Protein AF-A0A062VND0-F1 (afdb_monomer_lite)

Radius of gyration: 31.74 Å; chains: 1; bounding box: 78×30×84 Å

Secondary structure (DSSP, 8-state):
-PPPPHHHHHHHHHHHHHHHHHHHHHHHTTTS-HHHHHHHHHHHHHHHHHH---HHHHHH-HHHHHHHHHHHHHHHHHHHHHHHHHHHHHHHHHHHHHHHTTTTSSSS--------------------S---S-GGGS-HHHHHHHHHHTT--SGGG--HHHHHHHHH-

Foldseek 3Di:
DDDDDPLLVLLLVLLVLLLVLLVVLQVVLVVADPVLSVQSNVLSVVSPVLSPDDSVCSRPPSVVSNVSSVVSSVSNVVSVVVRVVVVVVVVVVVVVVVVVVVVVPPPPDDDDDDDDDDDDDDDDDDDDDDVVCALVVDDLVVLVVLCVVVVHPPSVPDDSVRSSVSNVD

Sequence (169 aa):
MAKSTKAEKSAESALEAAAAAAKDAKKLSRTLPKKDAKKLRAVADEAKDAAKVSKKKIKNKPRKVEKKAVAAIEAVAKASDKAEARIAVKKAAAKDVAAKSKNAAAKVKAEKPDPAKPAVRKPAVTKPADPAGGLDSLTVVQLRERARAGGKTGYSRFSKAQLIALLTA

pLDDT: mean 80.23, std 19.96, range [33.66, 96.38]

Structure (mmCIF, N/CA/C/O backbone):
data_AF-A0A062VND0-F1
#
_entry.id   AF-A0A062VND0-F1
#
loop_
_atom_site.group_PDB
_atom_site.id
_atom_site.type_symbol
_atom_site.label_atom_id
_atom_site.label_alt_id
_atom_site.label_comp_id
_atom_site.label_asym_id
_atom_site.label_entity_id
_atom_site.label_seq_id
_atom_site.pdbx_PDB_ins_code
_atom_site.Cartn_x
_atom_site.Cartn_y
_atom_site.Cartn_z
_atom_site.occupancy
_atom_site.B_iso_or_equiv
_atom_site.auth_seq_id
_atom_site.auth_comp_id
_atom_site.auth_asym_id
_atom_site.auth_atom_id
_atom_site.pdbx_PDB_model_num
ATOM 1 N N . MET A 1 1 ? -26.853 12.331 27.557 1.00 49.94 1 MET A N 1
ATOM 2 C CA . MET A 1 1 ? -25.872 11.893 26.535 1.00 49.94 1 MET A CA 1
ATOM 3 C C . MET A 1 1 ? -24.620 11.385 27.239 1.00 49.94 1 MET A C 1
ATOM 5 O O . MET A 1 1 ? -23.939 12.181 27.876 1.00 49.94 1 MET A O 1
ATOM 9 N N . ALA A 1 2 ? -24.334 10.081 27.195 1.00 62.47 2 ALA A N 1
ATOM 10 C CA . ALA A 1 2 ? -23.070 9.564 27.724 1.00 62.47 2 ALA A CA 1
ATOM 11 C C . ALA A 1 2 ? -21.922 10.060 26.832 1.00 62.47 2 ALA A C 1
ATOM 13 O O . ALA A 1 2 ? -21.959 9.875 25.615 1.00 62.47 2 ALA A O 1
ATOM 14 N N . LYS A 1 3 ? -20.937 10.734 27.429 1.00 78.00 3 LYS A N 1
ATOM 15 C CA . LYS A 1 3 ? -19.732 11.190 26.727 1.00 78.00 3 LYS A CA 1
ATOM 16 C C . LYS A 1 3 ? -18.962 9.959 26.238 1.00 78.00 3 LYS A C 1
ATOM 18 O O . LYS A 1 3 ? -18.835 8.994 26.990 1.00 78.00 3 LY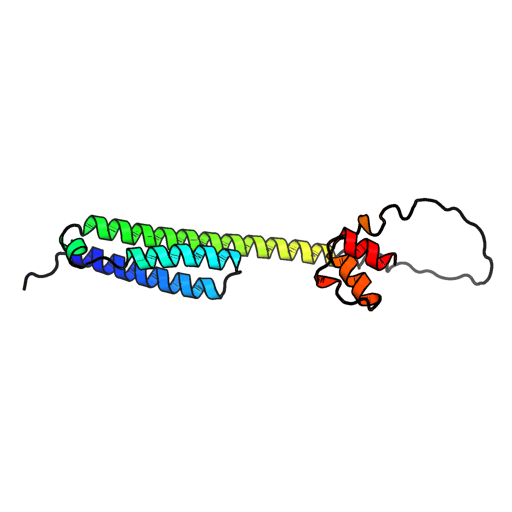S A O 1
ATOM 23 N N . SER A 1 4 ? -18.449 10.000 25.007 1.00 82.38 4 SER A N 1
ATOM 24 C CA . SER A 1 4 ? -17.605 8.923 24.485 1.00 82.38 4 SER A CA 1
ATOM 25 C C . SER A 1 4 ? -16.393 8.707 25.388 1.00 82.38 4 SER A C 1
ATOM 27 O O . SER A 1 4 ? -15.789 9.663 25.899 1.00 82.38 4 SER A O 1
ATOM 29 N N . THR A 1 5 ? -16.061 7.442 25.627 1.00 90.44 5 THR A N 1
ATOM 30 C CA . THR A 1 5 ? -14.950 7.090 26.519 1.00 90.44 5 THR A CA 1
ATOM 31 C C . THR A 1 5 ? -13.611 7.476 25.885 1.00 90.44 5 THR A C 1
ATOM 33 O O . THR A 1 5 ? -13.497 7.612 24.667 1.00 90.44 5 THR A O 1
ATOM 36 N N . LYS A 1 6 ? -12.553 7.632 26.693 1.00 91.06 6 LYS A N 1
ATOM 37 C CA . LYS A 1 6 ? -11.202 7.926 26.172 1.00 91.06 6 LYS A CA 1
ATOM 38 C C . LYS A 1 6 ? -10.749 6.893 25.129 1.00 91.06 6 LYS A C 1
ATOM 40 O O . LYS A 1 6 ? -10.120 7.263 24.145 1.00 91.06 6 LYS A O 1
ATOM 45 N N . ALA A 1 7 ? -11.111 5.625 25.328 1.00 91.56 7 ALA A N 1
ATOM 46 C CA . ALA A 1 7 ? -10.786 4.538 24.409 1.00 91.56 7 ALA A CA 1
ATOM 47 C C . ALA A 1 7 ? -11.589 4.604 23.099 1.00 91.56 7 ALA A C 1
ATOM 49 O O . ALA A 1 7 ? -11.064 4.282 22.040 1.00 91.56 7 ALA A O 1
ATOM 50 N N . GLU A 1 8 ? -12.853 5.028 23.146 1.00 92.69 8 GLU A N 1
ATOM 51 C CA . GLU A 1 8 ? -13.641 5.261 21.928 1.00 92.69 8 GLU A CA 1
ATOM 52 C C . GLU A 1 8 ? -13.049 6.406 21.108 1.00 92.69 8 GLU A C 1
ATOM 54 O O . GLU A 1 8 ? -12.865 6.256 19.905 1.00 92.69 8 GLU A O 1
ATOM 59 N N . LYS A 1 9 ? -12.659 7.502 21.768 1.00 92.75 9 LYS A N 1
ATOM 60 C CA . LYS A 1 9 ? -12.012 8.641 21.108 1.00 92.75 9 LYS A CA 1
ATOM 61 C C . LYS A 1 9 ? -10.670 8.270 20.473 1.00 92.75 9 LYS A C 1
ATOM 63 O O . LYS A 1 9 ? -10.398 8.728 19.370 1.00 92.75 9 LYS A O 1
ATOM 68 N N . SER A 1 10 ? -9.841 7.444 21.128 1.00 92.88 10 SER A N 1
ATOM 69 C CA . SER A 1 10 ? -8.573 7.001 20.519 1.00 92.88 10 SER A CA 1
ATOM 70 C C . SER A 1 10 ? -8.796 6.027 19.362 1.00 92.88 10 SER A C 1
ATOM 72 O O . SER A 1 10 ? -8.080 6.071 18.366 1.00 92.88 10 SER A O 1
ATOM 74 N N . ALA A 1 11 ? -9.827 5.182 19.439 1.00 92.56 11 ALA A N 1
ATOM 75 C CA . ALA A 1 11 ? -10.212 4.342 18.315 1.00 92.56 11 ALA A CA 1
ATOM 76 C C . ALA A 1 11 ? -10.690 5.188 17.124 1.00 92.56 11 ALA A C 1
ATOM 78 O O . ALA A 1 11 ? -10.274 4.929 16.000 1.00 92.56 11 ALA A O 1
ATOM 79 N N . GLU A 1 12 ? -11.519 6.208 17.354 1.00 92.44 12 GLU A N 1
ATOM 80 C CA . GLU A 1 12 ? -11.972 7.138 16.310 1.00 92.44 12 GLU A CA 1
ATOM 81 C C . GLU A 1 12 ? -10.802 7.898 15.677 1.00 92.44 12 GLU A C 1
ATOM 83 O O . GLU A 1 12 ? -10.684 7.915 14.451 1.00 92.44 12 GLU A O 1
ATOM 88 N N . SER A 1 13 ? -9.883 8.437 16.486 1.00 93.31 13 SER A N 1
ATOM 89 C CA . SER A 1 13 ? -8.709 9.141 15.963 1.00 93.31 13 SER A CA 1
ATOM 90 C C . SER A 1 13 ? -7.775 8.216 15.178 1.00 93.31 13 SER A C 1
ATOM 92 O O . SER A 1 13 ? -7.275 8.600 14.122 1.00 93.31 13 SER A O 1
ATOM 94 N N . ALA A 1 14 ? -7.578 6.975 15.632 1.00 93.69 14 ALA A N 1
ATOM 95 C CA . ALA A 1 14 ? -6.773 5.993 14.913 1.00 93.69 14 ALA A CA 1
ATOM 96 C C . ALA A 1 14 ? -7.411 5.604 13.568 1.00 93.69 14 ALA A C 1
ATOM 98 O O . ALA A 1 14 ? -6.702 5.441 12.575 1.00 93.69 14 ALA A O 1
ATOM 99 N N . LEU A 1 15 ? -8.742 5.482 13.503 1.00 93.56 15 LEU A N 1
ATOM 100 C CA . LEU A 1 15 ? -9.457 5.224 12.250 1.00 93.56 15 LEU A CA 1
ATOM 101 C C . LEU A 1 15 ? -9.344 6.393 11.270 1.00 93.56 15 LEU A C 1
ATOM 103 O O . LEU A 1 15 ? -9.171 6.173 10.070 1.00 93.56 15 LEU A O 1
ATOM 107 N N . GLU A 1 16 ? -9.405 7.624 11.770 1.00 94.56 16 GLU A N 1
ATOM 108 C CA . GLU A 1 16 ? -9.219 8.819 10.952 1.00 94.56 16 GLU A CA 1
ATOM 109 C C . GLU A 1 16 ? -7.782 8.927 10.426 1.00 94.56 16 GLU A C 1
ATOM 111 O O . GLU A 1 16 ? -7.582 9.148 9.229 1.00 94.56 16 GLU A O 1
ATOM 116 N N . ALA A 1 17 ? -6.785 8.645 11.269 1.00 93.62 17 ALA A N 1
ATOM 117 C CA . ALA A 1 17 ? -5.387 8.557 10.856 1.00 93.62 17 ALA A CA 1
ATOM 118 C C . ALA A 1 17 ? -5.167 7.457 9.801 1.00 93.62 17 ALA A C 1
ATOM 120 O O . ALA A 1 17 ? -4.485 7.687 8.802 1.00 93.62 17 ALA A O 1
ATOM 121 N N . ALA A 1 18 ? -5.802 6.291 9.954 1.00 92.56 18 ALA A N 1
ATOM 122 C CA . ALA A 1 18 ? -5.754 5.221 8.958 1.00 92.56 18 ALA A CA 1
ATOM 123 C C . ALA A 1 18 ? -6.397 5.645 7.627 1.00 92.56 18 ALA A C 1
ATOM 125 O O . ALA A 1 18 ? -5.852 5.377 6.554 1.00 92.56 18 ALA A O 1
ATOM 126 N N . ALA A 1 19 ? -7.525 6.359 7.675 1.00 94.31 19 ALA A N 1
ATOM 127 C CA . ALA A 1 19 ? -8.184 6.887 6.485 1.00 94.31 19 ALA A CA 1
ATOM 128 C C . ALA A 1 19 ? -7.352 7.977 5.785 1.00 94.31 19 ALA A C 1
ATOM 130 O O . ALA A 1 19 ? -7.331 8.028 4.551 1.00 94.31 19 ALA A O 1
ATOM 131 N N . ALA A 1 20 ? -6.674 8.840 6.544 1.00 94.75 20 ALA A N 1
ATOM 132 C CA . ALA A 1 20 ? -5.753 9.843 6.015 1.00 94.75 20 ALA A CA 1
ATOM 133 C C . ALA A 1 20 ? -4.542 9.176 5.346 1.00 94.75 20 ALA A C 1
ATOM 135 O O . ALA A 1 20 ? -4.315 9.391 4.154 1.00 94.75 20 ALA A O 1
ATOM 136 N N . ALA A 1 21 ? -3.873 8.255 6.047 1.00 92.38 21 ALA A N 1
ATOM 137 C CA . ALA A 1 21 ? -2.749 7.485 5.516 1.00 92.38 21 ALA A CA 1
ATOM 138 C C . ALA A 1 21 ? -3.119 6.736 4.224 1.00 92.38 21 ALA A C 1
ATOM 140 O O . ALA A 1 21 ? -2.372 6.763 3.247 1.00 92.38 21 ALA A O 1
ATOM 141 N N . ALA A 1 22 ? -4.310 6.131 4.163 1.00 93.38 22 ALA A N 1
ATOM 142 C CA . ALA A 1 22 ? -4.816 5.492 2.951 1.00 93.38 22 ALA A CA 1
ATOM 143 C C . ALA A 1 22 ? -4.983 6.480 1.780 1.00 93.38 22 ALA A C 1
ATOM 145 O O . ALA A 1 22 ? -4.629 6.169 0.638 1.00 93.38 22 ALA A O 1
ATOM 146 N N . LYS A 1 23 ? -5.514 7.685 2.031 1.00 95.31 23 LYS A N 1
ATOM 147 C CA . LYS A 1 23 ? -5.650 8.726 0.997 1.00 95.31 23 LYS A CA 1
ATOM 148 C C . LYS A 1 23 ? -4.283 9.181 0.498 1.00 95.31 23 LYS A C 1
ATOM 150 O O . LYS A 1 23 ? -4.107 9.306 -0.715 1.00 95.31 23 LYS A O 1
ATOM 155 N N . ASP A 1 24 ? -3.330 9.393 1.394 1.00 92.81 24 ASP A N 1
ATOM 156 C CA . ASP A 1 24 ? -1.997 9.869 1.033 1.00 92.81 24 ASP A CA 1
ATOM 157 C C . ASP A 1 24 ? -1.200 8.799 0.288 1.00 92.81 24 ASP A C 1
ATOM 159 O O . ASP A 1 24 ? -0.658 9.079 -0.780 1.00 92.81 24 ASP A O 1
ATOM 163 N N . ALA A 1 25 ? -1.277 7.538 0.711 1.00 92.19 25 ALA A N 1
ATOM 164 C CA . ALA A 1 25 ? -0.738 6.410 -0.045 1.00 92.19 25 ALA A CA 1
ATOM 165 C C . ALA A 1 25 ? -1.372 6.290 -1.442 1.00 92.19 25 ALA A C 1
ATOM 167 O O . ALA A 1 25 ? -0.688 6.024 -2.435 1.00 92.19 25 ALA A O 1
ATOM 168 N N . LYS A 1 26 ? -2.678 6.557 -1.571 1.00 93.88 26 LYS A N 1
ATOM 169 C CA . LYS A 1 26 ? -3.350 6.574 -2.877 1.00 93.88 26 LYS A CA 1
ATOM 170 C C . LYS A 1 26 ? -2.872 7.734 -3.751 1.00 93.88 26 LYS A C 1
ATOM 172 O O . LYS A 1 26 ? -2.698 7.523 -4.953 1.00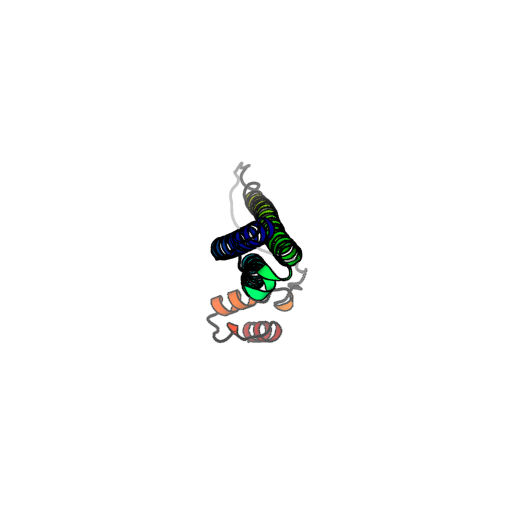 93.88 26 LYS A O 1
ATOM 177 N N . LYS A 1 27 ? -2.607 8.917 -3.187 1.00 93.94 27 LYS A N 1
ATOM 178 C CA . LYS A 1 27 ? -1.985 10.042 -3.911 1.00 93.94 27 LYS A CA 1
ATOM 179 C C . LYS A 1 27 ? -0.560 9.699 -4.347 1.00 93.94 27 LYS A C 1
ATOM 181 O O . LYS A 1 27 ? -0.270 9.812 -5.535 1.00 93.94 27 LYS A O 1
ATOM 186 N N . LEU A 1 28 ? 0.274 9.181 -3.443 1.00 90.19 28 LEU A N 1
ATOM 187 C CA . LEU A 1 28 ? 1.640 8.731 -3.741 1.00 90.19 28 LEU A CA 1
ATOM 188 C C . LEU A 1 28 ? 1.647 7.680 -4.854 1.00 90.19 28 LEU A C 1
ATOM 190 O O . LEU A 1 28 ? 2.405 7.775 -5.810 1.00 90.19 28 LEU A O 1
ATOM 194 N N . SER A 1 29 ? 0.708 6.734 -4.846 1.00 91.12 29 SER A N 1
ATOM 195 C CA . SER A 1 29 ? 0.605 5.720 -5.904 1.00 91.12 29 SER A CA 1
ATOM 196 C C . SER A 1 29 ? 0.349 6.273 -7.316 1.00 91.12 29 SER A C 1
ATOM 198 O O . SER A 1 29 ? 0.385 5.514 -8.285 1.00 91.12 29 SER A O 1
ATOM 200 N N . ARG A 1 30 ? 0.013 7.558 -7.474 1.00 92.88 30 ARG A N 1
ATOM 201 C CA . ARG A 1 30 ? -0.160 8.191 -8.792 1.00 92.88 30 ARG A CA 1
ATOM 202 C C . ARG A 1 30 ? 1.169 8.622 -9.407 1.00 92.88 30 ARG A C 1
ATOM 204 O O . ARG A 1 30 ? 1.254 8.674 -10.628 1.00 92.88 30 ARG A O 1
ATOM 211 N N . THR A 1 31 ? 2.180 8.893 -8.587 1.00 89.94 31 THR A N 1
ATOM 212 C CA . THR A 1 31 ? 3.507 9.348 -9.028 1.00 89.94 31 THR A CA 1
ATOM 213 C C . THR A 1 31 ? 4.526 8.207 -9.104 1.00 89.94 31 THR A C 1
ATOM 215 O O . THR A 1 31 ? 5.592 8.363 -9.695 1.00 89.94 31 THR A O 1
ATOM 218 N N . LEU A 1 32 ? 4.199 7.035 -8.548 1.00 87.31 32 LEU A N 1
ATOM 219 C CA . LEU A 1 32 ? 5.068 5.857 -8.542 1.00 87.31 32 LEU A CA 1
ATOM 220 C C . LEU A 1 32 ? 4.931 5.006 -9.827 1.00 87.31 32 LEU A C 1
ATOM 222 O O . LEU A 1 32 ? 3.868 4.973 -10.454 1.00 87.31 32 LEU A O 1
ATOM 226 N N . PRO A 1 33 ? 5.964 4.223 -10.206 1.00 88.88 33 PRO A N 1
ATOM 227 C CA . PRO A 1 33 ? 5.896 3.284 -11.329 1.00 88.88 33 PRO A CA 1
ATOM 228 C C . PRO A 1 33 ? 4.763 2.256 -11.177 1.00 88.88 33 PRO A C 1
ATOM 230 O O . PRO A 1 33 ? 4.520 1.762 -10.076 1.00 88.88 33 PRO A O 1
ATOM 233 N N . LYS A 1 34 ? 4.138 1.832 -12.292 1.00 90.06 34 LYS A N 1
ATOM 234 C CA . LYS A 1 34 ? 2.947 0.941 -12.326 1.00 90.06 34 LYS A CA 1
ATOM 235 C C . LYS A 1 34 ? 2.995 -0.243 -11.344 1.00 90.06 34 LYS A C 1
ATOM 237 O O . LYS A 1 34 ? 1.999 -0.535 -10.686 1.00 90.06 34 LYS A O 1
ATOM 242 N N . LYS A 1 35 ? 4.139 -0.933 -11.241 1.00 89.00 35 LYS A N 1
ATOM 243 C CA . LYS A 1 35 ? 4.305 -2.108 -10.362 1.00 89.00 35 LYS A CA 1
ATOM 244 C C . LYS A 1 35 ? 4.268 -1.751 -8.872 1.00 89.00 35 LYS A C 1
ATOM 246 O O . LYS A 1 35 ? 3.693 -2.505 -8.093 1.00 89.00 35 LYS A O 1
ATOM 251 N N . ASP A 1 36 ? 4.877 -0.636 -8.488 1.00 90.12 36 ASP A N 1
ATOM 252 C CA . ASP A 1 36 ? 4.964 -0.196 -7.092 1.00 90.12 36 ASP A CA 1
ATOM 253 C C . ASP A 1 36 ? 3.673 0.539 -6.689 1.00 90.12 36 ASP A C 1
ATOM 255 O O . ASP A 1 36 ? 3.100 0.249 -5.641 1.00 90.12 36 ASP A O 1
ATOM 259 N N . ALA A 1 37 ? 3.110 1.338 -7.602 1.00 92.19 37 ALA A N 1
ATOM 260 C CA . ALA A 1 37 ? 1.779 1.927 -7.481 1.00 92.19 37 ALA A CA 1
ATOM 261 C C . ALA A 1 37 ? 0.682 0.885 -7.207 1.00 92.19 37 ALA A C 1
ATOM 263 O O . ALA A 1 37 ? -0.155 1.094 -6.332 1.00 92.19 37 ALA A O 1
ATOM 264 N N . LYS A 1 38 ? 0.682 -0.256 -7.920 1.00 93.94 38 LYS A N 1
ATOM 265 C CA . LYS A 1 38 ? -0.314 -1.324 -7.710 1.00 93.94 38 LYS A CA 1
ATOM 266 C C . LYS A 1 38 ? -0.251 -1.898 -6.292 1.00 93.94 38 LYS A C 1
ATOM 268 O O . LYS A 1 38 ? -1.293 -2.130 -5.690 1.00 93.94 38 LYS A O 1
ATOM 273 N N . LYS A 1 39 ? 0.957 -2.105 -5.758 1.00 92.38 39 LYS A N 1
ATOM 274 C CA . LYS A 1 39 ? 1.155 -2.642 -4.402 1.00 92.38 39 LYS A CA 1
ATOM 275 C C . LYS A 1 39 ? 0.727 -1.637 -3.339 1.00 92.38 39 LYS A C 1
ATOM 277 O O . LYS A 1 39 ? 0.018 -2.012 -2.416 1.00 92.38 39 LYS A O 1
ATOM 282 N N . LEU A 1 40 ? 1.097 -0.367 -3.512 1.00 93.19 40 LEU A N 1
ATOM 283 C CA . LEU A 1 40 ? 0.716 0.689 -2.578 1.00 93.19 40 LEU A CA 1
ATOM 284 C C . LEU A 1 40 ? -0.805 0.916 -2.560 1.00 93.19 40 LEU A C 1
ATOM 286 O O . LEU A 1 40 ? -1.377 1.099 -1.493 1.00 93.19 40 LEU A O 1
ATOM 290 N N . ARG A 1 41 ? -1.480 0.836 -3.718 1.00 94.38 41 ARG A N 1
ATOM 291 C CA . ARG A 1 41 ? -2.951 0.932 -3.793 1.00 94.38 41 ARG A CA 1
ATOM 292 C C . ARG A 1 41 ? -3.658 -0.205 -3.070 1.00 94.38 41 ARG A C 1
ATOM 294 O O . ARG A 1 41 ? -4.605 0.080 -2.357 1.00 94.38 41 ARG A O 1
ATOM 301 N N . ALA A 1 42 ? -3.192 -1.445 -3.222 1.00 94.88 42 ALA A N 1
ATOM 302 C CA . ALA A 1 42 ? -3.799 -2.587 -2.539 1.00 94.88 42 ALA A CA 1
ATOM 303 C C . ALA A 1 42 ? -3.778 -2.405 -1.011 1.00 94.88 42 ALA A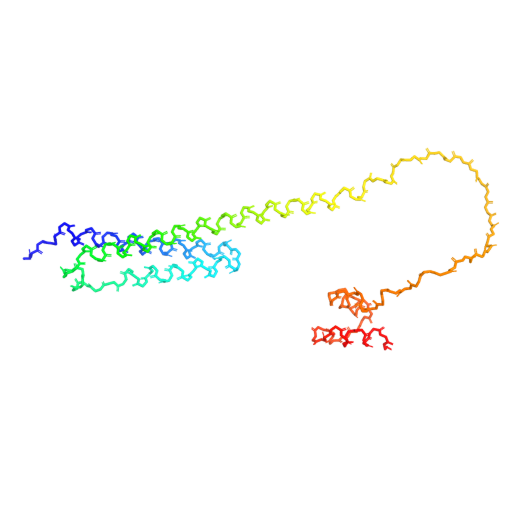 C 1
ATOM 305 O O . ALA A 1 42 ? -4.814 -2.505 -0.365 1.00 94.88 42 ALA A O 1
ATOM 306 N N . VAL A 1 43 ? -2.623 -2.019 -0.457 1.00 94.38 43 VAL A N 1
ATOM 307 C CA . VAL A 1 43 ? -2.480 -1.762 0.987 1.00 94.38 43 VAL A CA 1
ATOM 308 C C . VAL A 1 43 ? -3.286 -0.531 1.426 1.00 94.38 43 VAL A C 1
ATOM 310 O O . VAL A 1 43 ? -3.886 -0.528 2.498 1.00 94.38 43 VAL A O 1
ATOM 313 N N . ALA A 1 44 ? -3.356 0.512 0.593 1.00 94.19 44 ALA A N 1
ATOM 314 C CA . ALA A 1 44 ? -4.177 1.690 0.870 1.00 94.19 44 ALA A CA 1
ATOM 315 C C . ALA A 1 44 ? -5.684 1.380 0.873 1.00 94.19 44 ALA A C 1
ATOM 317 O O . ALA A 1 44 ? -6.420 1.929 1.692 1.00 94.19 44 ALA A O 1
ATOM 318 N N . ASP A 1 45 ? -6.158 0.518 -0.029 1.00 94.88 45 ASP A N 1
ATOM 319 C CA . ASP A 1 45 ? -7.563 0.114 -0.080 1.00 94.88 45 ASP A CA 1
ATOM 320 C C . ASP A 1 45 ? -7.915 -0.773 1.136 1.00 94.88 45 ASP A C 1
ATOM 322 O O . ASP A 1 45 ? -8.921 -0.509 1.795 1.00 94.88 45 ASP A O 1
ATOM 326 N N . GLU A 1 46 ? -7.033 -1.696 1.545 1.00 91.12 46 GLU A N 1
ATOM 327 C CA . GLU A 1 46 ? -7.179 -2.458 2.800 1.00 91.12 46 GLU A CA 1
ATOM 328 C C . GLU A 1 46 ? -7.225 -1.548 4.039 1.00 91.12 46 GLU A C 1
ATOM 330 O O . GLU A 1 46 ? -8.078 -1.724 4.913 1.00 91.12 46 GLU A O 1
ATOM 335 N N . ALA A 1 47 ? -6.356 -0.535 4.112 1.00 92.50 47 ALA A N 1
ATOM 336 C CA . ALA A 1 47 ? -6.364 0.435 5.206 1.00 92.50 47 ALA A CA 1
ATOM 337 C C . ALA A 1 47 ? -7.642 1.289 5.216 1.00 92.50 47 ALA A C 1
ATOM 339 O O . ALA A 1 47 ? -8.206 1.563 6.278 1.00 92.50 47 ALA A O 1
ATOM 340 N N . LYS A 1 48 ? -8.152 1.663 4.035 1.00 93.56 48 LYS A N 1
ATOM 341 C CA . LYS A 1 48 ? -9.427 2.377 3.902 1.00 93.56 48 LYS A CA 1
ATOM 342 C C . LYS A 1 48 ? -10.601 1.527 4.382 1.00 93.56 48 LYS A C 1
ATOM 344 O O . LYS A 1 48 ? -11.515 2.064 5.003 1.00 93.56 48 LYS A O 1
ATOM 349 N N . ASP A 1 49 ? -10.598 0.230 4.106 1.00 91.81 49 ASP A N 1
ATOM 350 C CA . ASP A 1 49 ? -11.654 -0.671 4.567 1.00 91.81 49 ASP A CA 1
ATOM 351 C C . ASP A 1 49 ? -11.537 -0.975 6.065 1.00 91.81 49 ASP A C 1
ATOM 353 O O . ASP A 1 49 ? -12.551 -1.002 6.764 1.00 91.81 49 ASP A O 1
ATOM 357 N N . ALA A 1 50 ? -10.315 -1.071 6.598 1.00 89.31 50 ALA A N 1
ATOM 358 C CA . ALA A 1 50 ? -10.074 -1.137 8.038 1.00 89.31 50 ALA A CA 1
ATOM 359 C C . ALA A 1 50 ? -10.560 0.122 8.779 1.00 89.31 50 ALA A C 1
ATOM 361 O O . ALA A 1 50 ? -10.964 0.015 9.936 1.00 89.31 50 ALA A O 1
ATOM 362 N N . ALA A 1 51 ? -10.577 1.285 8.115 1.00 90.94 51 ALA A N 1
ATOM 363 C CA . ALA A 1 51 ? -11.110 2.530 8.664 1.00 90.94 51 ALA A CA 1
ATOM 364 C C . ALA A 1 51 ? -12.657 2.571 8.721 1.00 90.94 51 ALA A C 1
ATOM 366 O O . ALA A 1 51 ? -13.234 3.303 9.526 1.00 90.94 51 ALA A O 1
ATOM 367 N N . LYS A 1 52 ? -13.360 1.770 7.905 1.00 92.56 52 LYS A N 1
ATOM 368 C CA . LYS A 1 52 ? -14.837 1.742 7.820 1.00 92.56 52 LYS A CA 1
ATOM 369 C C . LYS A 1 52 ? -15.460 0.829 8.878 1.00 92.56 52 LYS A C 1
ATOM 371 O O . LYS A 1 52 ? -16.148 -0.146 8.572 1.00 92.56 52 LYS A O 1
ATOM 376 N N . VAL A 1 53 ? -15.227 1.129 10.150 1.00 92.88 53 VAL A N 1
ATOM 377 C CA . VAL A 1 53 ? -15.766 0.330 11.259 1.00 92.88 53 VAL A CA 1
ATOM 378 C C . VAL A 1 53 ? -17.044 0.962 11.803 1.00 92.88 53 VAL A C 1
ATOM 380 O O . VAL A 1 53 ? -17.140 2.175 11.955 1.00 92.88 53 VAL A O 1
ATOM 383 N N . SER A 1 54 ? -18.050 0.143 12.116 1.00 92.12 54 SER A N 1
ATOM 384 C CA . SER A 1 54 ? -19.318 0.651 12.644 1.00 92.12 54 SER A CA 1
ATOM 385 C C . SER A 1 54 ? -19.169 1.221 14.059 1.00 92.12 54 SER A C 1
ATOM 387 O O . SER A 1 54 ? -18.454 0.663 14.896 1.00 92.12 54 SER A O 1
ATOM 389 N N . LYS A 1 55 ? -19.937 2.276 14.370 1.00 90.25 55 LYS A N 1
ATOM 390 C CA . LYS A 1 55 ? -19.995 2.903 15.708 1.00 90.25 55 LYS A CA 1
ATOM 391 C C . LYS A 1 55 ? -20.255 1.888 16.829 1.00 90.25 55 LYS A C 1
ATOM 393 O O . LYS A 1 55 ? -19.668 1.972 17.902 1.00 90.25 55 LYS A O 1
ATOM 398 N N . LYS A 1 56 ? -21.066 0.855 16.557 1.00 92.31 56 LYS A N 1
ATOM 399 C CA . LYS A 1 56 ? -21.330 -0.253 17.495 1.00 92.31 56 LYS A CA 1
ATOM 400 C C . LYS A 1 56 ? -20.057 -1.027 17.854 1.00 92.31 56 LYS A C 1
ATOM 402 O O . LYS A 1 56 ? -19.874 -1.428 18.999 1.00 92.31 56 LYS A O 1
ATOM 407 N N . LYS A 1 57 ? -19.160 -1.239 16.892 1.00 92.00 57 LYS A N 1
ATOM 408 C CA . LYS A 1 57 ? -17.902 -1.965 17.101 1.00 92.00 57 LYS A CA 1
ATOM 409 C C . LYS A 1 57 ? -16.849 -1.103 17.800 1.00 92.00 57 LYS A C 1
ATOM 411 O O . LYS A 1 57 ? -16.089 -1.652 18.594 1.00 92.00 57 LYS A O 1
ATOM 416 N N . ILE A 1 58 ? -16.865 0.210 17.563 1.00 92.00 58 ILE A N 1
ATOM 417 C CA . ILE A 1 58 ? -16.057 1.198 18.297 1.00 92.00 58 ILE A CA 1
ATOM 418 C C . ILE A 1 58 ? -16.456 1.197 19.777 1.00 92.00 58 ILE A C 1
ATOM 420 O O . ILE A 1 58 ? -15.597 0.998 20.627 1.00 92.00 58 ILE A O 1
ATOM 424 N N . LYS A 1 59 ? -17.759 1.274 20.076 1.00 91.50 59 LYS A N 1
ATOM 425 C CA . LYS A 1 59 ? -18.288 1.224 21.449 1.00 91.50 59 LYS A CA 1
ATOM 426 C C . LYS A 1 59 ? -17.992 -0.103 22.159 1.00 91.50 59 LYS A C 1
ATOM 428 O O . LYS A 1 59 ? -17.558 -0.125 23.302 1.00 91.50 59 LYS A O 1
ATOM 433 N N . ASN A 1 60 ? -18.196 -1.231 21.475 1.00 93.19 60 ASN A N 1
ATOM 434 C CA . ASN A 1 60 ? -18.063 -2.549 22.106 1.00 93.19 60 ASN A CA 1
ATOM 435 C C . ASN A 1 60 ? -16.607 -3.012 22.260 1.00 93.19 60 ASN A C 1
ATOM 437 O O . ASN A 1 60 ? -16.302 -3.803 23.150 1.00 93.19 60 ASN A O 1
ATOM 441 N N . LYS A 1 61 ? -15.718 -2.637 21.331 1.00 94.38 61 LYS A N 1
ATOM 442 C CA . LYS A 1 61 ? -14.345 -3.165 21.260 1.00 94.38 61 LYS A CA 1
ATOM 443 C C . LYS A 1 61 ? -13.333 -2.077 20.852 1.00 94.38 61 LYS A C 1
ATOM 445 O O . LYS A 1 61 ? -12.571 -2.315 19.909 1.00 94.38 61 LYS A O 1
ATOM 450 N N . PRO A 1 62 ? -13.254 -0.938 21.566 1.00 92.38 62 PRO A N 1
ATOM 451 C CA . PRO A 1 62 ? -12.449 0.215 21.149 1.00 92.38 62 PRO A CA 1
ATOM 452 C C . PRO A 1 62 ? -10.969 -0.141 20.966 1.00 92.38 62 PRO A C 1
ATOM 454 O O . PRO A 1 62 ? -10.414 0.054 19.890 1.00 92.38 62 PRO A O 1
ATOM 457 N N . ARG A 1 63 ? -10.362 -0.831 21.942 1.00 94.38 63 ARG A N 1
ATOM 458 C CA . ARG A 1 63 ? -8.948 -1.254 21.871 1.00 94.38 63 ARG A CA 1
ATOM 459 C C . ARG A 1 63 ? -8.631 -2.176 20.686 1.00 94.38 63 ARG A C 1
ATOM 461 O O . ARG A 1 63 ? -7.537 -2.136 20.135 1.00 94.38 63 ARG A O 1
ATOM 468 N N . LYS A 1 64 ? -9.574 -3.038 20.277 1.00 94.62 64 LYS A N 1
ATOM 469 C CA . LYS A 1 64 ? -9.372 -3.916 19.107 1.00 94.62 64 LYS A CA 1
ATOM 470 C C . LYS A 1 64 ? -9.484 -3.139 17.799 1.00 94.62 64 LYS A C 1
ATOM 472 O O . LYS A 1 64 ? -8.839 -3.521 16.828 1.00 94.62 64 LYS A O 1
ATOM 477 N N . VAL A 1 65 ? -10.320 -2.105 17.764 1.00 94.44 65 VAL A N 1
ATOM 478 C CA . VAL A 1 65 ? -10.453 -1.211 16.611 1.00 94.44 65 VAL A CA 1
ATOM 479 C C . VAL A 1 65 ? -9.187 -0.375 16.454 1.00 94.44 65 VAL A C 1
ATOM 481 O O . VAL A 1 65 ? -8.584 -0.408 15.388 1.00 94.44 65 VAL A O 1
ATOM 484 N N . GLU A 1 66 ? -8.727 0.251 17.534 1.00 93.56 66 GLU A N 1
ATOM 485 C CA . GLU A 1 66 ? -7.471 1.003 17.584 1.00 93.56 66 GLU A CA 1
ATOM 486 C C . GLU A 1 66 ? -6.283 0.153 17.117 1.00 93.56 66 GLU A C 1
ATOM 488 O O . GLU A 1 66 ? -5.600 0.522 16.167 1.00 93.56 66 GLU A O 1
ATOM 493 N N . LYS A 1 67 ? -6.092 -1.049 17.683 1.00 95.31 67 LYS A N 1
ATOM 494 C CA . LYS A 1 67 ? -4.991 -1.941 17.280 1.00 95.31 67 LYS A CA 1
ATOM 495 C C . LYS A 1 67 ? -5.020 -2.290 15.787 1.00 95.31 67 LYS A C 1
ATOM 497 O O . LYS A 1 67 ? -3.970 -2.385 15.160 1.00 95.31 67 LYS A O 1
ATOM 502 N N . LYS A 1 68 ? -6.209 -2.488 15.207 1.00 93.75 68 LYS A N 1
ATOM 503 C CA . LYS A 1 68 ? -6.351 -2.756 13.767 1.00 93.75 68 LYS A CA 1
ATOM 504 C C . LYS A 1 68 ? -6.049 -1.526 12.918 1.00 93.75 68 LYS A C 1
ATOM 506 O O . LYS A 1 68 ? -5.413 -1.669 11.880 1.00 93.75 68 LYS A O 1
ATOM 511 N N . ALA A 1 69 ? -6.488 -0.351 13.356 1.00 93.31 69 ALA A N 1
ATOM 512 C CA . ALA A 1 69 ? -6.218 0.902 12.668 1.00 93.31 69 ALA A CA 1
ATOM 513 C C . ALA A 1 69 ? -4.716 1.226 12.672 1.00 93.31 69 ALA A C 1
ATOM 515 O O . ALA A 1 69 ? -4.151 1.503 11.619 1.00 93.31 69 ALA A O 1
ATOM 516 N N . VAL A 1 70 ? -4.046 1.070 13.818 1.00 93.75 70 VAL A N 1
ATOM 517 C CA . VAL A 1 70 ? -2.588 1.235 13.938 1.00 93.75 70 VAL A CA 1
ATOM 518 C C . VAL A 1 70 ? -1.845 0.233 13.052 1.00 93.75 70 VAL A C 1
ATOM 520 O O . VAL A 1 70 ? -0.972 0.629 12.286 1.00 93.75 70 VAL A O 1
ATOM 523 N N . ALA A 1 71 ? -2.239 -1.046 13.060 1.00 94.31 71 ALA A N 1
ATOM 524 C CA . ALA A 1 71 ? -1.630 -2.049 12.184 1.00 94.31 71 ALA A CA 1
ATOM 525 C C . ALA A 1 71 ? -1.798 -1.715 10.687 1.00 94.31 71 ALA A C 1
ATOM 527 O O . ALA A 1 71 ? -0.886 -1.949 9.895 1.00 94.31 71 ALA A O 1
ATOM 528 N N . ALA A 1 72 ? -2.941 -1.144 10.295 1.00 92.75 72 ALA A N 1
ATOM 529 C CA . ALA A 1 72 ? -3.168 -0.687 8.928 1.00 92.75 72 ALA A CA 1
ATOM 530 C C . ALA A 1 72 ? -2.274 0.511 8.562 1.00 92.75 72 ALA A C 1
ATOM 532 O O . ALA A 1 72 ? -1.700 0.529 7.474 1.00 92.75 72 ALA A O 1
ATOM 533 N N . ILE A 1 73 ? -2.102 1.475 9.475 1.00 92.50 73 ILE A N 1
ATOM 534 C CA . ILE A 1 73 ? -1.178 2.608 9.295 1.00 92.50 73 ILE A CA 1
ATOM 535 C C . ILE A 1 73 ? 0.256 2.099 9.112 1.00 92.50 73 ILE A C 1
ATOM 537 O O . ILE A 1 73 ? 0.932 2.494 8.164 1.00 92.50 73 ILE A O 1
ATOM 541 N N . GLU A 1 74 ? 0.708 1.170 9.957 1.00 94.44 74 GLU A N 1
ATOM 542 C CA . GLU A 1 74 ? 2.041 0.573 9.831 1.00 94.44 74 GLU A CA 1
ATOM 543 C C . GLU A 1 74 ? 2.233 -0.179 8.511 1.00 94.44 74 GLU A C 1
ATOM 545 O O . GLU A 1 74 ? 3.308 -0.118 7.913 1.00 94.44 74 GLU A O 1
ATOM 550 N N . ALA A 1 75 ? 1.213 -0.907 8.048 1.00 92.38 75 ALA A N 1
ATOM 551 C CA . ALA A 1 75 ? 1.272 -1.608 6.770 1.00 92.38 75 ALA A CA 1
ATOM 552 C C . ALA A 1 75 ? 1.433 -0.620 5.605 1.00 92.38 75 ALA A C 1
ATOM 554 O O . ALA A 1 75 ? 2.252 -0.849 4.710 1.00 92.38 75 ALA A O 1
ATOM 555 N N . VAL A 1 76 ? 0.701 0.498 5.641 1.00 92.06 76 VAL A N 1
ATOM 556 C CA . VAL A 1 76 ? 0.814 1.580 4.654 1.00 92.06 76 VAL A CA 1
ATOM 557 C C . VAL A 1 76 ? 2.198 2.234 4.698 1.00 92.06 76 VAL A C 1
ATOM 559 O O . VAL A 1 76 ? 2.797 2.430 3.637 1.00 92.06 76 VAL A O 1
ATOM 562 N N . ALA A 1 77 ? 2.735 2.515 5.887 1.00 93.06 77 ALA A N 1
ATOM 563 C CA . ALA A 1 77 ? 4.081 3.069 6.052 1.00 93.06 77 ALA A CA 1
ATOM 564 C C . ALA A 1 77 ? 5.143 2.128 5.457 1.00 93.06 77 ALA A C 1
ATOM 566 O O . ALA A 1 77 ? 5.831 2.494 4.506 1.00 93.06 77 ALA A O 1
ATOM 567 N N . LYS A 1 78 ? 5.151 0.855 5.876 1.00 92.69 78 LYS A N 1
ATOM 568 C CA . LYS A 1 78 ? 6.078 -0.175 5.366 1.00 92.69 78 LYS A CA 1
ATOM 569 C C . LYS A 1 78 ? 5.982 -0.354 3.847 1.00 92.69 78 LYS A C 1
ATOM 571 O O . LYS A 1 78 ? 6.986 -0.595 3.174 1.00 92.69 78 LYS A O 1
ATOM 576 N N . ALA A 1 79 ? 4.776 -0.280 3.282 1.00 91.81 79 ALA A N 1
ATOM 577 C CA . ALA A 1 79 ? 4.575 -0.371 1.838 1.00 91.81 79 ALA A CA 1
ATOM 578 C C . ALA A 1 79 ? 5.124 0.856 1.093 1.00 91.81 79 ALA A C 1
ATOM 580 O O . ALA A 1 79 ? 5.667 0.695 -0.005 1.00 91.81 79 ALA A O 1
ATOM 581 N N . SER A 1 80 ? 5.005 2.042 1.690 1.00 88.25 80 SER A N 1
ATOM 582 C CA . SER A 1 80 ? 5.543 3.299 1.159 1.00 88.25 80 SER A CA 1
ATOM 583 C C . SER A 1 80 ? 7.071 3.276 1.176 1.00 88.25 80 SER A C 1
ATOM 585 O O . SER A 1 80 ? 7.681 3.401 0.114 1.00 88.25 80 SER A O 1
ATOM 587 N N . ASP A 1 81 ? 7.683 2.932 2.311 1.00 90.31 81 ASP A N 1
ATOM 588 C CA . ASP A 1 81 ? 9.142 2.810 2.454 1.00 90.31 81 ASP A CA 1
ATOM 589 C C . ASP A 1 81 ? 9.722 1.806 1.449 1.00 90.31 81 ASP A C 1
ATOM 591 O O . ASP A 1 81 ? 10.717 2.051 0.763 1.00 90.31 81 ASP A O 1
ATOM 595 N N . LYS A 1 82 ? 9.054 0.658 1.283 1.00 88.75 82 LYS A N 1
ATOM 596 C CA . LYS A 1 82 ? 9.476 -0.369 0.322 1.00 88.75 82 LYS A CA 1
ATOM 597 C C . LYS A 1 82 ? 9.336 0.093 -1.128 1.00 88.75 82 LYS A C 1
ATOM 599 O O . LYS A 1 82 ? 10.091 -0.375 -1.987 1.00 88.75 82 LYS A O 1
ATOM 604 N N . ALA A 1 83 ? 8.362 0.948 -1.430 1.00 87.19 83 ALA A N 1
ATOM 605 C CA . ALA A 1 83 ? 8.212 1.530 -2.758 1.00 87.19 83 ALA A CA 1
ATOM 606 C C . ALA A 1 83 ? 9.334 2.539 -3.039 1.00 87.19 83 ALA A C 1
ATOM 608 O O . ALA A 1 83 ? 9.947 2.473 -4.106 1.00 87.19 83 ALA A O 1
ATOM 609 N N . GLU A 1 84 ? 9.660 3.397 -2.075 1.00 85.19 84 GLU A N 1
ATOM 610 C CA . GLU A 1 84 ? 10.747 4.372 -2.183 1.00 85.19 84 GLU A CA 1
ATOM 611 C C . GLU A 1 84 ? 12.118 3.700 -2.300 1.00 85.19 84 GLU A C 1
ATOM 613 O O . GLU A 1 84 ? 12.868 3.995 -3.234 1.00 85.19 84 GLU A O 1
ATOM 618 N N . ALA A 1 85 ? 12.408 2.701 -1.462 1.00 86.38 85 ALA A N 1
ATOM 619 C CA . ALA A 1 85 ? 13.651 1.933 -1.532 1.00 86.38 85 ALA A CA 1
ATOM 620 C C . ALA A 1 85 ? 13.836 1.262 -2.905 1.00 86.38 85 ALA A C 1
ATOM 622 O O . ALA A 1 85 ? 14.911 1.309 -3.506 1.00 86.38 85 ALA A O 1
ATOM 623 N N . ARG A 1 86 ? 12.766 0.685 -3.470 1.00 84.00 86 ARG A N 1
ATOM 624 C CA . ARG A 1 86 ? 12.810 0.094 -4.820 1.00 84.00 86 ARG A CA 1
ATOM 625 C C . ARG A 1 86 ? 13.049 1.127 -5.911 1.00 84.00 86 ARG A C 1
ATOM 627 O O . ARG A 1 86 ? 13.652 0.793 -6.931 1.00 84.00 86 ARG A O 1
ATOM 634 N N . ILE A 1 87 ? 12.563 2.350 -5.736 1.00 82.81 87 ILE A N 1
ATOM 635 C CA . ILE A 1 87 ? 12.806 3.440 -6.681 1.00 82.81 87 ILE A CA 1
ATOM 636 C C . ILE A 1 87 ? 14.251 3.917 -6.585 1.00 82.81 87 ILE A C 1
ATOM 638 O O . ILE A 1 87 ? 14.875 4.107 -7.628 1.00 82.81 87 ILE A O 1
ATOM 642 N N . ALA A 1 88 ? 14.799 4.050 -5.377 1.00 80.06 88 ALA A N 1
ATOM 643 C CA . ALA A 1 88 ? 16.197 4.414 -5.168 1.00 80.06 88 ALA A CA 1
ATOM 644 C C . ALA A 1 88 ? 17.145 3.402 -5.837 1.00 80.06 88 ALA A C 1
ATOM 646 O O . ALA A 1 88 ? 17.990 3.795 -6.641 1.00 80.06 88 ALA A O 1
ATOM 647 N N . VAL A 1 89 ? 16.924 2.099 -5.622 1.00 81.19 89 VAL A N 1
ATOM 648 C CA . VAL A 1 89 ? 17.715 1.030 -6.262 1.00 81.19 89 VAL A CA 1
ATOM 649 C C . VAL A 1 89 ? 17.587 1.068 -7.788 1.00 81.19 89 VAL A C 1
ATOM 651 O O . VAL A 1 89 ? 18.590 0.990 -8.494 1.00 81.19 89 VAL A O 1
ATOM 654 N N . LYS A 1 90 ? 16.372 1.246 -8.330 1.00 76.00 90 LYS A N 1
ATOM 655 C CA . LYS A 1 90 ? 16.173 1.366 -9.787 1.00 76.00 90 LYS A CA 1
ATOM 656 C C . LYS A 1 90 ? 16.860 2.602 -10.373 1.00 76.00 90 LYS A C 1
ATOM 658 O O . LYS A 1 90 ? 17.376 2.525 -11.484 1.00 76.00 90 LYS A O 1
ATOM 663 N N . LYS A 1 91 ? 16.872 3.730 -9.655 1.00 72.75 91 LYS A N 1
ATOM 664 C CA . LYS A 1 91 ? 17.566 4.953 -10.088 1.00 72.75 91 LYS A CA 1
ATOM 665 C C . LYS A 1 91 ? 19.086 4.788 -10.071 1.00 72.75 91 LYS A C 1
ATOM 667 O O . LYS A 1 91 ? 19.730 5.276 -10.994 1.00 72.75 91 LYS A O 1
ATOM 672 N N . ALA A 1 92 ? 19.644 4.099 -9.076 1.00 71.25 92 ALA A N 1
ATOM 673 C CA . ALA A 1 92 ? 21.071 3.778 -9.034 1.00 71.25 92 ALA A CA 1
ATOM 674 C C . ALA A 1 92 ? 21.462 2.859 -10.204 1.00 71.25 92 ALA A C 1
ATOM 676 O O . ALA A 1 92 ? 22.296 3.231 -11.024 1.00 71.25 92 ALA A O 1
ATOM 677 N N . ALA A 1 93 ? 20.737 1.751 -10.392 1.00 68.12 93 ALA A N 1
ATOM 678 C CA . ALA A 1 93 ? 20.986 0.819 -11.492 1.00 68.12 93 ALA A CA 1
ATOM 679 C C . ALA A 1 93 ? 20.849 1.469 -12.885 1.00 68.12 93 ALA A C 1
ATOM 681 O O . ALA A 1 93 ? 21.593 1.134 -13.802 1.00 68.12 93 ALA A O 1
ATOM 682 N N . ALA A 1 94 ? 19.933 2.427 -13.063 1.00 61.12 94 ALA A N 1
ATOM 683 C CA . ALA A 1 94 ? 19.799 3.159 -14.324 1.00 61.12 94 ALA A CA 1
ATOM 684 C C . ALA A 1 94 ? 20.989 4.098 -14.613 1.00 61.12 94 ALA A C 1
ATOM 686 O O . ALA A 1 94 ? 21.326 4.304 -15.780 1.00 61.12 94 ALA A O 1
ATOM 687 N N . LYS A 1 95 ? 21.643 4.652 -13.580 1.00 61.25 95 LYS A N 1
ATOM 688 C CA . LYS A 1 95 ? 22.836 5.500 -13.743 1.00 61.25 95 LYS A CA 1
ATOM 689 C C . LYS A 1 95 ? 24.072 4.685 -14.129 1.00 61.25 95 LYS A C 1
ATOM 691 O O . LYS A 1 95 ? 24.808 5.120 -15.011 1.00 61.25 95 LYS A O 1
ATOM 696 N N . ASP A 1 96 ? 24.253 3.495 -13.560 1.00 55.97 96 ASP A N 1
ATOM 697 C CA . ASP A 1 96 ? 25.373 2.609 -13.912 1.00 55.97 96 ASP A CA 1
ATOM 698 C C . ASP A 1 96 ? 25.295 2.102 -15.359 1.00 55.97 96 ASP A C 1
ATOM 700 O O . ASP A 1 96 ? 26.304 2.050 -16.067 1.00 55.97 96 ASP A O 1
ATOM 704 N N . VAL A 1 97 ? 24.089 1.804 -15.852 1.00 56.22 97 VAL A N 1
ATOM 705 C CA . VAL A 1 97 ? 23.893 1.387 -17.251 1.00 56.22 97 VAL A CA 1
ATOM 706 C C . VAL A 1 97 ? 24.134 2.554 -18.223 1.00 56.22 97 VAL A C 1
ATOM 708 O O . VAL A 1 97 ? 24.731 2.355 -19.281 1.00 56.22 97 VAL A O 1
ATOM 711 N N . ALA A 1 98 ? 23.758 3.784 -17.854 1.00 53.38 98 ALA A N 1
ATOM 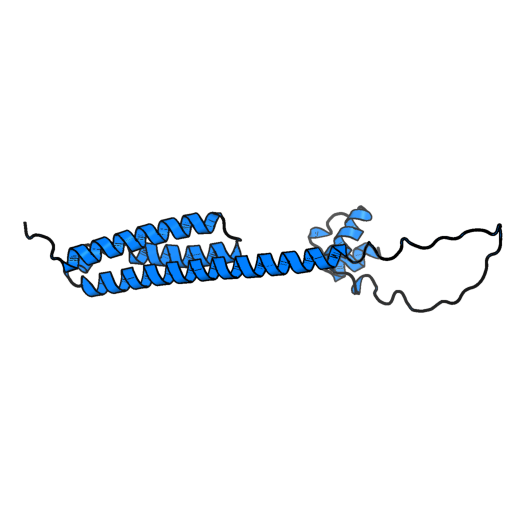712 C CA . ALA A 1 98 ? 24.001 4.983 -18.665 1.00 53.38 98 ALA A CA 1
ATOM 713 C C . ALA A 1 98 ? 25.474 5.452 -18.661 1.00 53.38 98 ALA A C 1
ATOM 715 O O . ALA A 1 98 ? 25.929 6.069 -19.626 1.00 53.38 98 ALA A O 1
ATOM 716 N N . ALA A 1 99 ? 26.237 5.160 -17.603 1.00 51.88 99 ALA A N 1
ATOM 717 C CA . ALA A 1 99 ? 27.675 5.435 -17.547 1.00 51.88 99 ALA A CA 1
ATOM 718 C C . ALA A 1 99 ? 28.482 4.434 -18.396 1.00 51.88 99 ALA A C 1
ATOM 720 O O . ALA A 1 99 ? 29.422 4.822 -19.094 1.00 51.88 99 ALA A O 1
ATOM 721 N N . LYS A 1 100 ? 28.072 3.158 -18.425 1.00 48.56 100 LYS A N 1
ATOM 722 C CA . LYS A 1 100 ? 28.737 2.118 -19.230 1.00 48.56 100 LYS A CA 1
ATOM 723 C C . LYS A 1 100 ? 28.533 2.287 -20.740 1.00 48.56 100 LYS A C 1
ATOM 725 O O . LYS A 1 100 ? 29.399 1.879 -21.507 1.00 48.56 100 LYS A O 1
ATOM 730 N N . SER A 1 101 ? 27.456 2.944 -21.180 1.00 48.12 101 SER A N 1
ATOM 731 C CA . SER A 1 101 ? 27.227 3.236 -22.605 1.00 48.12 101 SER A CA 1
ATOM 732 C C . SER A 1 101 ? 27.988 4.460 -23.131 1.00 48.12 101 SER A C 1
ATOM 734 O O . SER A 1 101 ? 28.104 4.615 -24.342 1.00 48.12 101 SER A O 1
ATOM 736 N N . LYS A 1 102 ? 28.521 5.335 -22.262 1.00 48.66 102 LYS A N 1
ATOM 737 C CA . LYS A 1 102 ? 29.304 6.515 -22.685 1.00 48.66 102 LYS A CA 1
ATOM 738 C C . LYS A 1 102 ? 30.812 6.264 -22.780 1.00 48.66 102 LYS A C 1
ATOM 740 O O . LYS A 1 102 ? 31.491 7.003 -23.482 1.00 48.66 102 LYS A O 1
ATOM 745 N N . ASN A 1 103 ? 31.334 5.210 -22.148 1.00 41.16 103 ASN A N 1
ATOM 746 C CA . ASN A 1 103 ? 32.775 4.917 -22.152 1.00 41.16 103 ASN A CA 1
ATOM 747 C C . ASN A 1 103 ? 33.242 4.025 -23.323 1.00 41.16 103 ASN A C 1
ATOM 749 O O . ASN A 1 103 ? 34.437 3.827 -23.508 1.00 41.16 103 ASN A O 1
ATOM 753 N N . ALA A 1 104 ? 32.320 3.512 -24.146 1.00 45.34 104 ALA A N 1
ATOM 754 C CA . ALA A 1 104 ? 32.655 2.735 -25.346 1.00 45.34 104 ALA A CA 1
ATOM 755 C C . ALA A 1 104 ? 32.878 3.600 -26.607 1.00 45.34 104 ALA A C 1
ATOM 757 O O . ALA A 1 104 ? 33.305 3.078 -27.631 1.00 45.34 104 ALA A O 1
ATOM 758 N N . ALA A 1 105 ? 32.615 4.912 -26.551 1.00 44.34 105 ALA A N 1
ATOM 759 C CA . ALA A 1 105 ? 32.705 5.808 -27.711 1.00 44.34 105 ALA A CA 1
ATOM 760 C C . ALA A 1 105 ? 33.970 6.694 -27.746 1.00 44.34 105 ALA A C 1
ATOM 762 O O . ALA A 1 105 ? 34.164 7.432 -28.707 1.00 44.34 105 ALA A O 1
ATOM 763 N N . ALA A 1 106 ? 34.838 6.641 -26.727 1.00 44.09 106 ALA A N 1
ATOM 764 C CA . ALA A 1 106 ? 35.929 7.610 -26.559 1.00 44.09 106 ALA A CA 1
ATOM 765 C C . ALA A 1 106 ? 37.354 7.054 -26.761 1.00 44.09 106 ALA A C 1
ATOM 767 O O . ALA A 1 106 ? 38.313 7.775 -26.509 1.00 44.09 106 ALA A O 1
ATOM 768 N N . LYS A 1 107 ? 37.532 5.804 -27.219 1.00 42.69 107 LYS A N 1
ATOM 769 C CA . LYS A 1 107 ? 38.868 5.170 -27.294 1.00 42.69 107 LYS A CA 1
ATOM 770 C C . LYS A 1 107 ? 39.388 4.844 -28.702 1.00 42.69 107 LYS A C 1
ATOM 772 O O . LYS A 1 107 ? 40.165 3.911 -28.850 1.00 42.69 107 LYS A O 1
ATOM 777 N N . VAL A 1 108 ? 38.990 5.602 -29.732 1.00 43.03 108 VAL A N 1
ATOM 778 C CA . VAL A 1 108 ? 39.525 5.424 -31.107 1.00 43.03 108 VAL A CA 1
ATOM 779 C C . VAL A 1 108 ? 39.883 6.754 -31.793 1.00 43.03 108 VAL A C 1
ATOM 781 O O . VAL A 1 108 ? 39.734 6.896 -33.002 1.00 43.03 108 VAL A O 1
ATOM 784 N N . LYS A 1 109 ? 40.310 7.786 -31.049 1.00 44.22 109 LYS A N 1
ATOM 785 C CA . LYS A 1 109 ? 40.619 9.090 -31.669 1.00 44.22 109 LYS A CA 1
ATOM 786 C C . LYS A 1 109 ? 41.857 9.794 -31.107 1.00 44.22 109 LYS A C 1
ATOM 788 O O . LYS A 1 109 ? 41.778 10.929 -30.666 1.00 44.22 109 LYS A O 1
ATOM 793 N N . ALA A 1 110 ? 42.985 9.103 -31.145 1.00 42.91 110 ALA A N 1
ATOM 794 C CA . ALA A 1 110 ? 44.358 9.622 -31.190 1.00 42.91 110 ALA A CA 1
ATOM 795 C C . ALA A 1 110 ? 45.210 8.353 -31.373 1.00 42.91 110 ALA A C 1
ATOM 797 O O . ALA A 1 110 ? 45.017 7.415 -30.617 1.00 42.91 110 ALA A O 1
ATOM 798 N N . GLU A 1 111 ? 45.987 8.139 -32.424 1.00 38.03 111 GLU A N 1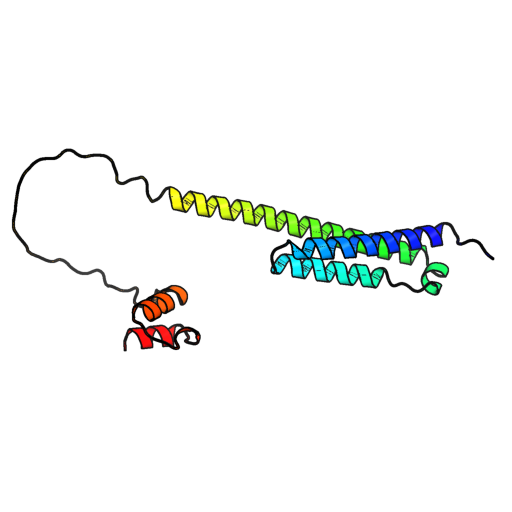
ATOM 799 C CA . GLU A 1 111 ? 46.957 9.026 -33.049 1.00 38.03 111 GLU A CA 1
ATOM 800 C C . GLU A 1 111 ? 46.885 8.955 -34.580 1.00 38.03 111 GLU A C 1
ATOM 802 O O . GLU A 1 111 ? 46.760 7.889 -35.179 1.00 38.03 111 GLU A O 1
ATOM 807 N N . LYS A 1 112 ? 47.007 10.122 -35.214 1.00 41.09 112 LYS A N 1
ATOM 808 C CA . LYS A 1 112 ? 47.671 10.236 -36.517 1.00 41.09 112 LYS A CA 1
ATOM 809 C C . LYS A 1 112 ? 49.176 10.345 -36.231 1.00 41.09 112 LYS A C 1
ATOM 811 O O . LYS A 1 112 ? 49.531 11.026 -35.269 1.00 41.09 112 LYS A O 1
ATOM 816 N N . PRO A 1 113 ? 50.034 9.743 -37.065 1.00 39.94 113 PRO A N 1
ATOM 817 C CA . PRO A 1 113 ? 50.532 10.532 -38.187 1.00 39.94 113 PRO A CA 1
ATOM 818 C C . PRO A 1 113 ? 50.444 9.795 -39.536 1.00 39.94 113 PRO A C 1
ATOM 820 O O . PRO A 1 113 ? 50.875 8.659 -39.693 1.00 39.94 113 PRO A O 1
ATOM 823 N N . ASP A 1 114 ? 49.872 10.502 -40.511 1.00 38.91 114 ASP A N 1
ATOM 824 C CA . ASP A 1 114 ? 50.183 10.415 -41.951 1.00 38.91 114 ASP A CA 1
ATOM 825 C C . ASP A 1 114 ? 51.688 10.738 -42.181 1.00 38.91 114 ASP A C 1
ATOM 827 O O . ASP A 1 114 ? 52.268 11.344 -41.275 1.00 38.91 114 ASP A O 1
ATOM 831 N N . PRO A 1 115 ? 52.333 10.487 -43.351 1.00 60.00 115 PRO A N 1
ATOM 832 C CA . PRO A 1 115 ? 51.742 10.181 -44.667 1.00 60.00 115 PRO A CA 1
ATOM 833 C C . PRO A 1 115 ? 52.517 9.171 -45.555 1.00 60.00 115 PRO A C 1
ATOM 835 O O . PRO A 1 115 ? 53.739 9.215 -45.644 1.00 60.00 115 PRO A O 1
ATOM 838 N N . ALA A 1 116 ? 51.815 8.379 -46.375 1.00 35.88 116 ALA A N 1
ATOM 839 C CA . ALA A 1 116 ? 52.327 7.977 -47.698 1.00 35.88 116 ALA A CA 1
ATOM 840 C C . ALA A 1 116 ? 51.214 7.445 -48.625 1.00 35.88 116 ALA A C 1
ATOM 842 O O . ALA A 1 116 ? 50.648 6.375 -48.424 1.00 35.88 116 ALA A O 1
ATOM 843 N N . LYS A 1 117 ? 50.942 8.240 -49.667 1.00 40.44 117 LYS A N 1
ATOM 844 C CA . LYS A 1 117 ? 50.398 7.910 -51.004 1.00 40.44 117 LYS A CA 1
ATOM 845 C C . LYS A 1 117 ? 50.768 6.495 -51.535 1.00 40.44 117 LYS A C 1
ATOM 847 O O . LYS A 1 117 ? 51.818 5.988 -51.163 1.00 40.44 117 LYS A O 1
ATOM 852 N N . PRO A 1 118 ? 50.165 6.014 -52.645 1.00 51.22 118 PRO A N 1
ATOM 853 C CA . PRO A 1 118 ? 48.749 5.952 -53.016 1.00 51.22 118 PRO A CA 1
ATOM 854 C C . PRO A 1 118 ? 48.375 4.582 -53.660 1.00 51.22 118 PRO A C 1
ATOM 856 O O . PRO A 1 118 ? 49.223 3.823 -54.101 1.00 51.22 118 PRO A O 1
ATOM 859 N N . ALA A 1 119 ? 47.072 4.342 -53.815 1.00 45.31 119 ALA A N 1
ATOM 860 C CA . ALA A 1 119 ? 46.448 3.622 -54.934 1.00 45.31 119 ALA A CA 1
ATOM 861 C C . ALA A 1 119 ? 46.777 2.128 -55.240 1.00 45.31 119 ALA A C 1
ATOM 863 O O . ALA A 1 119 ? 47.882 1.719 -55.565 1.00 45.31 119 ALA A O 1
ATOM 864 N N . VAL A 1 120 ? 45.664 1.388 -55.358 1.00 51.84 120 VAL A N 1
ATOM 865 C CA . VAL A 1 120 ? 45.422 0.151 -56.129 1.00 51.84 120 VAL A CA 1
ATOM 866 C C . VAL A 1 120 ? 46.096 -1.134 -55.638 1.00 51.84 120 VAL A C 1
ATOM 868 O O . VAL A 1 120 ? 47.271 -1.368 -55.889 1.00 51.84 120 VAL A O 1
ATOM 871 N N . ARG A 1 121 ? 45.274 -2.048 -55.095 1.00 34.00 121 ARG A N 1
ATOM 872 C CA . ARG A 1 121 ? 45.055 -3.425 -55.605 1.00 34.00 121 ARG A CA 1
ATOM 873 C C . ARG A 1 121 ? 44.184 -4.232 -54.621 1.00 34.00 121 ARG A C 1
ATOM 875 O O . ARG A 1 121 ? 44.574 -4.487 -53.491 1.00 34.00 121 ARG A O 1
ATOM 882 N N . LYS A 1 122 ? 43.003 -4.675 -55.081 1.00 53.62 122 LYS A N 1
ATOM 883 C CA . LYS A 1 122 ? 42.438 -5.992 -54.687 1.00 53.62 122 LYS A CA 1
ATOM 884 C C . LYS A 1 122 ? 43.505 -7.065 -55.006 1.00 53.62 122 LYS A C 1
ATOM 886 O O . LYS A 1 122 ? 44.216 -6.817 -55.984 1.00 53.62 122 LYS A O 1
ATOM 891 N N . PRO A 1 123 ? 43.605 -8.245 -54.344 1.00 56.38 123 PRO A N 1
ATOM 892 C CA . PRO A 1 123 ? 42.477 -9.131 -53.985 1.00 56.38 123 PRO A CA 1
ATOM 893 C C . PRO A 1 123 ? 42.705 -10.063 -52.746 1.00 56.38 123 PRO A C 1
ATOM 895 O O . PRO A 1 123 ? 43.672 -9.902 -52.017 1.00 56.38 123 PRO A O 1
ATOM 898 N N . ALA A 1 124 ? 41.822 -11.070 -52.589 1.00 33.66 124 ALA A N 1
ATOM 899 C CA . ALA A 1 124 ? 41.915 -12.301 -51.765 1.00 33.66 124 ALA A CA 1
ATOM 900 C C . ALA A 1 124 ? 41.606 -12.159 -50.254 1.00 33.66 124 ALA A C 1
ATOM 902 O O . ALA A 1 124 ? 42.364 -11.572 -49.497 1.00 33.66 124 ALA A O 1
ATOM 903 N N . VAL A 1 125 ? 40.398 -12.521 -49.786 1.00 51.62 125 VAL A N 1
ATOM 904 C CA . VAL A 1 125 ? 39.965 -13.884 -49.369 1.00 51.62 125 VAL A CA 1
ATOM 905 C C . VAL A 1 125 ? 40.929 -14.463 -48.326 1.00 51.62 125 VAL A C 1
ATOM 907 O O . VAL A 1 125 ? 42.028 -14.862 -48.674 1.00 51.62 125 VAL A O 1
ATOM 910 N N . THR A 1 126 ? 40.545 -14.478 -47.045 1.00 36.81 126 THR A N 1
ATOM 911 C CA . THR A 1 126 ? 39.977 -15.686 -46.419 1.00 36.81 126 THR A CA 1
ATOM 912 C C . THR A 1 126 ? 38.741 -15.402 -45.541 1.00 36.81 126 THR A C 1
ATOM 914 O O . THR A 1 126 ? 38.802 -14.800 -44.474 1.00 36.81 126 THR A O 1
ATOM 917 N N . LYS A 1 127 ? 37.584 -15.898 -45.997 1.00 47.50 127 LYS A N 1
ATOM 918 C CA . LYS A 1 127 ? 36.520 -16.459 -45.134 1.00 47.50 127 LYS A CA 1
ATOM 919 C C . LYS A 1 127 ? 37.026 -17.855 -44.651 1.00 47.50 127 LYS A C 1
ATOM 921 O O . LYS A 1 127 ? 37.924 -18.371 -45.317 1.00 47.50 127 LYS A O 1
ATOM 926 N N . PRO A 1 128 ? 36.436 -18.532 -43.639 1.00 52.75 128 PRO A N 1
ATOM 927 C CA . PRO A 1 128 ? 35.159 -18.195 -43.026 1.00 52.75 128 PRO A CA 1
ATOM 928 C C . PRO A 1 128 ? 35.026 -18.380 -41.506 1.00 52.75 128 PRO A C 1
ATOM 930 O O . PRO A 1 128 ? 35.407 -19.395 -40.945 1.00 52.75 128 PRO A O 1
ATOM 933 N N . ALA A 1 129 ? 34.343 -17.436 -40.857 1.00 38.91 129 ALA A N 1
ATOM 934 C CA . ALA A 1 129 ? 33.567 -17.730 -39.657 1.00 38.91 129 ALA A CA 1
ATOM 935 C C . ALA A 1 129 ? 32.148 -17.209 -39.913 1.00 38.91 129 ALA A C 1
ATOM 937 O O . ALA A 1 129 ? 31.944 -16.025 -40.180 1.00 38.91 129 ALA A O 1
ATOM 938 N N . ASP A 1 130 ? 31.212 -18.145 -39.998 1.00 40.19 130 ASP A N 1
ATOM 939 C CA . ASP A 1 130 ? 29.815 -18.018 -40.391 1.00 40.19 130 ASP A CA 1
ATOM 940 C C . ASP A 1 130 ? 29.050 -16.763 -39.923 1.00 40.19 130 ASP A C 1
ATOM 942 O O . ASP A 1 130 ? 29.254 -16.282 -38.807 1.00 40.19 130 ASP A O 1
ATOM 946 N N . PRO A 1 131 ? 28.006 -16.330 -40.662 1.00 50.09 131 PRO A N 1
ATOM 947 C CA . PRO A 1 131 ? 26.874 -15.620 -40.068 1.00 50.09 131 PRO A CA 1
ATOM 948 C C . PRO A 1 131 ? 26.042 -16.573 -39.172 1.00 50.09 131 PRO A C 1
ATOM 950 O O . PRO A 1 131 ? 24.818 -16.606 -39.264 1.00 50.09 131 PRO A O 1
ATOM 953 N N . ALA A 1 132 ? 26.679 -17.369 -38.304 1.00 42.59 132 ALA A N 1
ATOM 954 C CA . ALA A 1 132 ? 26.046 -18.384 -37.447 1.00 42.59 132 ALA A CA 1
ATOM 955 C C . ALA A 1 132 ? 25.420 -17.776 -36.184 1.00 42.59 132 ALA A C 1
ATOM 957 O O . ALA A 1 132 ? 25.310 -18.404 -35.134 1.00 42.59 132 ALA A O 1
ATOM 958 N N . GLY A 1 133 ? 24.967 -16.535 -36.308 1.00 52.84 133 GLY A N 1
ATOM 959 C CA . GLY A 1 133 ? 23.841 -16.052 -35.548 1.00 52.84 133 GLY A CA 1
ATOM 960 C C . GLY A 1 133 ? 22.833 -15.511 -36.538 1.00 52.84 133 GLY A C 1
ATOM 961 O O . GLY A 1 133 ? 22.768 -14.299 -36.743 1.00 52.84 133 GLY A O 1
ATOM 962 N N . GLY A 1 134 ? 22.124 -16.420 -37.215 1.00 69.06 134 GLY A N 1
ATOM 963 C CA . GLY A 1 134 ? 21.070 -16.093 -38.170 1.00 69.06 134 GLY A CA 1
ATOM 964 C C . GLY A 1 134 ? 20.005 -15.192 -37.547 1.00 69.06 134 GLY A C 1
ATOM 965 O O . GLY A 1 134 ? 20.098 -14.759 -36.397 1.00 69.06 134 GLY A O 1
ATOM 966 N N . LEU A 1 135 ? 18.936 -14.904 -38.284 1.00 82.56 135 LEU A N 1
ATOM 967 C CA . LEU A 1 135 ? 17.796 -14.167 -37.725 1.00 82.56 135 LEU A CA 1
ATOM 968 C C . LEU A 1 135 ? 17.298 -14.793 -36.391 1.00 82.56 135 LEU A C 1
ATOM 970 O O . LEU A 1 135 ? 16.736 -14.097 -35.547 1.00 82.56 135 LEU A O 1
ATOM 974 N N . ASP A 1 136 ? 17.610 -16.068 -36.146 1.00 87.12 136 ASP A N 1
ATOM 975 C CA . ASP A 1 136 ? 17.458 -16.808 -34.890 1.00 87.12 136 ASP A CA 1
ATOM 976 C C . ASP A 1 136 ? 18.196 -16.233 -33.670 1.00 87.12 136 ASP A C 1
ATOM 978 O O . ASP A 1 136 ? 17.686 -16.324 -32.551 1.00 87.12 136 ASP A O 1
ATOM 982 N N . SER A 1 137 ? 19.355 -15.600 -33.837 1.00 88.75 137 SER A N 1
ATOM 983 C CA . SER A 1 137 ? 20.097 -14.958 -32.738 1.00 88.75 137 SER A CA 1
ATOM 984 C C . SER A 1 137 ? 19.577 -13.566 -32.407 1.00 88.75 137 SER A C 1
ATOM 986 O O . SER A 1 137 ? 19.880 -13.025 -31.343 1.00 88.75 137 SER A O 1
ATOM 988 N N . LEU A 1 138 ? 18.758 -12.988 -33.286 1.00 92.44 138 LEU A N 1
ATOM 989 C CA . LEU A 1 138 ? 18.150 -11.691 -33.050 1.00 92.44 138 LEU A CA 1
ATOM 990 C C . LEU A 1 138 ? 17.001 -11.802 -32.045 1.00 92.44 138 LEU A C 1
ATOM 992 O O . LEU A 1 138 ? 16.238 -12.772 -31.978 1.00 92.44 138 LEU A O 1
ATOM 996 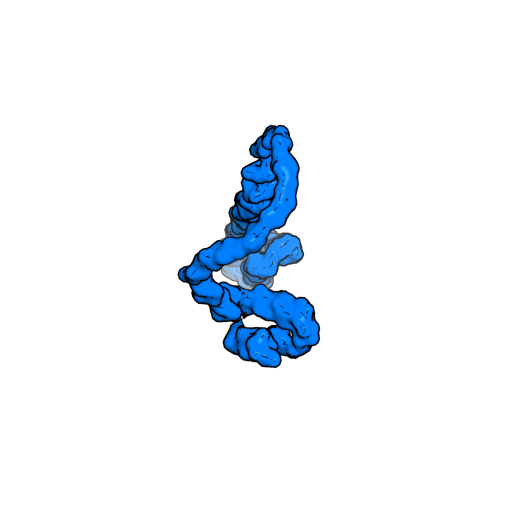N N . THR A 1 139 ? 16.859 -10.759 -31.238 1.00 94.75 139 THR A N 1
ATOM 997 C CA . THR A 1 139 ? 15.695 -10.598 -30.368 1.00 94.75 139 THR A CA 1
ATOM 998 C C . THR A 1 139 ? 14.459 -10.241 -31.196 1.00 94.75 139 THR A C 1
ATOM 1000 O O . THR A 1 139 ? 14.552 -9.670 -32.283 1.00 94.75 139 THR A O 1
ATOM 1003 N N . VAL A 1 140 ? 13.267 -10.514 -30.658 1.00 95.31 140 VAL A N 1
ATOM 1004 C CA . VAL A 1 140 ? 11.988 -10.171 -31.312 1.00 95.31 140 VAL A CA 1
ATOM 1005 C C . VAL A 1 140 ? 11.912 -8.680 -31.667 1.00 95.31 140 VAL A C 1
ATOM 1007 O O . VAL A 1 140 ? 11.342 -8.321 -32.691 1.00 95.31 140 VAL A O 1
ATOM 1010 N N . VAL A 1 141 ? 12.509 -7.803 -30.855 1.00 95.88 141 VAL A N 1
ATOM 1011 C CA . VAL A 1 141 ? 12.543 -6.357 -31.121 1.00 95.88 141 VAL A CA 1
ATOM 1012 C C . VAL A 1 141 ? 13.393 -6.045 -32.355 1.00 95.88 141 VAL A C 1
ATOM 1014 O O . VAL A 1 141 ? 12.901 -5.387 -33.267 1.00 95.88 141 VAL A O 1
ATOM 1017 N N . GLN A 1 142 ? 14.609 -6.593 -32.434 1.00 94.62 142 GLN A N 1
ATOM 1018 C CA . GLN A 1 142 ? 15.518 -6.403 -33.574 1.00 94.62 142 GLN A CA 1
ATOM 1019 C C . GLN A 1 142 ? 14.930 -6.955 -34.881 1.00 94.62 142 GLN A C 1
ATOM 1021 O O . GLN A 1 142 ? 15.055 -6.339 -35.938 1.00 94.62 142 GLN A O 1
ATOM 1026 N N . LEU A 1 143 ? 14.223 -8.086 -34.812 1.00 96.38 143 LEU A N 1
ATOM 1027 C CA . LEU A 1 143 ? 13.520 -8.648 -35.966 1.00 96.38 143 LEU A CA 1
ATOM 1028 C C . LEU A 1 143 ? 12.386 -7.734 -36.455 1.00 96.38 143 LEU A C 1
ATOM 1030 O O . LEU A 1 143 ? 12.229 -7.530 -37.656 1.00 96.38 143 LEU A O 1
ATOM 1034 N N . ARG A 1 144 ? 11.621 -7.124 -35.542 1.00 96.06 144 ARG A N 1
ATOM 1035 C CA . ARG A 1 144 ? 10.556 -6.167 -35.899 1.00 96.06 144 ARG A CA 1
ATOM 1036 C C . ARG A 1 144 ? 11.103 -4.869 -36.483 1.00 96.06 144 ARG A C 1
ATOM 1038 O O . ARG A 1 144 ? 10.482 -4.301 -37.374 1.00 96.06 144 ARG A O 1
ATOM 1045 N N . GLU A 1 145 ? 12.243 -4.395 -35.994 1.00 96.06 145 GLU A N 1
ATOM 1046 C CA . GLU A 1 145 ? 12.922 -3.228 -36.564 1.00 96.06 145 GLU A CA 1
ATOM 1047 C C . GLU A 1 145 ? 13.392 -3.498 -37.989 1.00 96.06 145 GLU A C 1
ATOM 1049 O O . GLU A 1 145 ? 13.163 -2.674 -38.872 1.00 96.06 145 GLU A O 1
ATOM 1054 N N . ARG A 1 146 ? 13.949 -4.685 -38.240 1.00 94.69 146 ARG A N 1
ATOM 1055 C CA . ARG A 1 146 ? 14.354 -5.109 -39.582 1.00 94.69 146 ARG A CA 1
ATOM 1056 C C . ARG A 1 146 ? 13.156 -5.281 -40.519 1.00 94.69 146 ARG A C 1
ATOM 1058 O O . ARG A 1 146 ? 13.223 -4.857 -41.667 1.00 94.69 146 ARG A O 1
ATOM 1065 N N . ALA A 1 147 ? 12.039 -5.814 -40.018 1.00 95.00 147 ALA A N 1
ATOM 1066 C CA . ALA A 1 147 ? 10.789 -5.916 -40.776 1.00 95.00 147 ALA A CA 1
ATOM 1067 C C . ALA A 1 147 ? 10.213 -4.533 -41.129 1.00 95.00 147 ALA A C 1
ATOM 1069 O O . ALA A 1 147 ? 9.785 -4.326 -42.261 1.00 95.00 147 ALA A O 1
ATOM 1070 N N . ARG A 1 148 ? 10.275 -3.568 -40.197 1.00 94.94 148 ARG A N 1
ATOM 1071 C CA . ARG A 1 148 ? 9.894 -2.167 -40.443 1.00 94.94 148 ARG A CA 1
ATOM 1072 C C . ARG A 1 148 ? 10.797 -1.508 -41.486 1.00 94.94 148 ARG A C 1
ATOM 1074 O O . ARG A 1 148 ? 10.292 -0.838 -42.377 1.00 94.94 148 ARG A O 1
ATOM 1081 N N . ALA A 1 149 ? 12.112 -1.700 -41.374 1.00 93.56 149 ALA A N 1
ATOM 1082 C CA . ALA A 1 149 ? 13.087 -1.159 -42.319 1.00 93.56 149 ALA A CA 1
ATOM 1083 C C . ALA A 1 149 ? 12.899 -1.735 -43.733 1.00 93.56 149 ALA A C 1
ATOM 1085 O O . ALA A 1 149 ? 13.082 -1.023 -44.712 1.00 93.56 149 ALA A O 1
ATOM 1086 N N . GLY A 1 150 ? 12.472 -2.998 -43.834 1.00 92.06 150 GLY A N 1
ATOM 1087 C CA . GLY A 1 150 ? 12.081 -3.640 -45.091 1.00 92.06 150 GLY A CA 1
ATOM 1088 C C . GLY A 1 150 ? 10.650 -3.340 -45.552 1.00 92.06 150 GLY A C 1
ATOM 1089 O O . GLY A 1 150 ? 10.174 -4.002 -46.469 1.00 92.06 150 GLY A O 1
ATOM 1090 N N . GLY A 1 151 ? 9.931 -2.417 -44.901 1.00 93.19 151 GLY A N 1
ATOM 1091 C CA . GLY A 1 151 ? 8.570 -2.022 -45.285 1.00 93.19 151 GLY A CA 1
ATOM 1092 C C . GLY A 1 151 ? 7.506 -3.117 -45.139 1.00 93.19 151 GLY A C 1
ATOM 1093 O O . GLY A 1 151 ? 6.391 -2.956 -45.632 1.00 93.19 151 GLY A O 1
ATOM 1094 N N . LYS A 1 152 ? 7.810 -4.234 -44.468 1.00 92.62 152 LYS A N 1
ATOM 1095 C CA . LYS A 1 152 ? 6.833 -5.303 -44.231 1.00 92.62 152 LYS A CA 1
ATOM 1096 C C . LYS A 1 152 ? 5.781 -4.796 -43.234 1.00 92.62 152 LYS A C 1
ATOM 1098 O O . LYS A 1 152 ? 6.105 -4.050 -42.313 1.00 92.62 152 LYS A O 1
ATOM 1103 N N . THR A 1 153 ? 4.524 -5.208 -43.372 1.00 92.62 153 THR A N 1
ATOM 1104 C CA . THR A 1 153 ? 3.417 -4.838 -42.465 1.00 92.62 153 THR A CA 1
ATOM 1105 C C . THR A 1 153 ? 2.932 -6.062 -41.676 1.00 92.62 153 THR A C 1
ATOM 1107 O O . THR A 1 153 ? 3.391 -7.178 -41.899 1.00 92.62 153 THR A O 1
ATOM 1110 N N . GLY A 1 154 ? 2.084 -5.881 -40.657 1.00 91.88 154 GLY A N 1
ATOM 1111 C CA . GLY A 1 154 ? 1.522 -7.001 -39.873 1.00 91.88 154 GLY A CA 1
ATOM 1112 C C . GLY A 1 154 ? 2.477 -7.695 -38.881 1.00 91.88 154 GLY A C 1
ATOM 1113 O O . GLY A 1 154 ? 2.021 -8.402 -37.982 1.00 91.88 154 GLY A O 1
ATOM 1114 N N . TYR A 1 155 ? 3.782 -7.408 -38.937 1.00 94.38 155 TYR A N 1
ATOM 1115 C CA . TYR A 1 155 ? 4.834 -8.022 -38.109 1.00 94.38 155 TYR A CA 1
ATOM 1116 C C . TYR A 1 155 ? 4.673 -7.831 -36.584 1.00 94.38 155 TYR A C 1
ATOM 1118 O O . TYR A 1 155 ? 5.300 -8.529 -35.788 1.00 94.38 155 TYR A O 1
ATOM 1126 N N . SER A 1 156 ? 3.834 -6.891 -36.131 1.00 94.00 156 SER A N 1
ATOM 1127 C CA . SER A 1 156 ? 3.611 -6.628 -34.697 1.00 94.00 156 SER A CA 1
ATOM 1128 C C . SER A 1 156 ? 3.006 -7.831 -33.960 1.00 94.00 156 SER A C 1
ATOM 1130 O O . SER A 1 156 ? 3.293 -8.057 -32.782 1.00 94.00 156 SER A O 1
ATOM 1132 N N . ARG A 1 157 ? 2.199 -8.634 -34.664 1.00 94.62 157 ARG A N 1
ATOM 1133 C CA . ARG A 1 157 ? 1.513 -9.809 -34.104 1.00 94.62 157 ARG A CA 1
ATOM 1134 C C . ARG A 1 157 ? 2.302 -11.107 -34.279 1.00 94.62 157 ARG A C 1
ATOM 1136 O O . ARG A 1 157 ? 1.878 -12.132 -33.758 1.00 94.62 157 ARG A O 1
ATOM 1143 N N . PHE A 1 158 ? 3.422 -11.064 -34.998 1.00 95.50 158 PHE A N 1
ATOM 1144 C CA . PHE A 1 158 ? 4.187 -12.255 -35.342 1.00 95.50 158 PHE A CA 1
ATOM 1145 C C . PHE A 1 158 ? 5.052 -12.739 -34.177 1.00 95.50 158 PHE A C 1
ATOM 1147 O O . PHE A 1 158 ? 5.638 -11.945 -33.427 1.00 95.50 158 PHE A O 1
ATOM 1154 N N . SER A 1 159 ? 5.113 -14.065 -34.040 1.00 95.31 159 SER A N 1
ATOM 1155 C CA . SER A 1 159 ? 6.049 -14.770 -33.166 1.00 95.31 159 SER A CA 1
ATOM 1156 C C . SER A 1 159 ? 7.479 -14.679 -33.718 1.00 95.31 159 SER A C 1
ATOM 1158 O O . SER A 1 159 ? 7.691 -14.292 -34.867 1.00 95.31 159 SER A O 1
ATOM 1160 N N . LYS A 1 160 ? 8.490 -15.034 -32.911 1.00 94.81 160 LYS A N 1
ATOM 1161 C CA . LYS A 1 160 ? 9.902 -14.967 -33.332 1.00 94.81 160 LYS A CA 1
ATOM 1162 C C . LYS A 1 160 ? 10.157 -15.754 -34.625 1.00 94.81 160 LYS A C 1
ATOM 1164 O O . LYS A 1 160 ? 10.751 -15.210 -35.546 1.00 94.81 160 LYS A O 1
ATOM 1169 N N . ALA A 1 161 ? 9.636 -16.977 -34.715 1.00 95.50 161 ALA A N 1
ATOM 1170 C CA . ALA A 1 161 ? 9.757 -17.815 -35.908 1.00 95.50 161 ALA A CA 1
ATOM 1171 C C . ALA A 1 161 ? 9.056 -17.196 -37.132 1.00 95.50 161 ALA A C 1
ATOM 1173 O O . ALA A 1 161 ? 9.618 -17.175 -38.221 1.00 95.50 161 ALA A O 1
ATOM 1174 N N . GLN A 1 162 ? 7.864 -16.615 -36.949 1.00 95.62 162 GLN A N 1
ATOM 1175 C CA . GLN A 1 162 ? 7.129 -15.944 -38.029 1.00 95.62 162 GLN A CA 1
ATOM 1176 C C . GLN A 1 162 ? 7.846 -14.685 -38.536 1.00 95.62 162 GLN A C 1
ATOM 1178 O O . GLN A 1 162 ? 7.810 -14.388 -39.725 1.00 95.62 162 GLN A O 1
ATOM 1183 N N . LEU A 1 163 ? 8.517 -13.945 -37.650 1.00 95.75 163 LEU A N 1
ATOM 1184 C CA . LEU A 1 163 ? 9.335 -12.794 -38.035 1.00 95.75 163 LEU A CA 1
ATOM 1185 C C . LEU A 1 163 ? 10.576 -13.204 -38.830 1.00 95.75 163 LEU A C 1
ATOM 1187 O O . LEU A 1 163 ? 10.954 -12.501 -39.760 1.00 95.75 163 LEU A O 1
ATOM 1191 N N . ILE A 1 164 ? 11.196 -14.325 -38.466 1.00 95.19 164 ILE A N 1
ATOM 1192 C CA . ILE A 1 164 ? 12.334 -14.888 -39.197 1.00 95.19 164 ILE A CA 1
ATOM 1193 C C . ILE A 1 164 ? 11.880 -15.302 -40.599 1.00 95.19 164 ILE A C 1
ATOM 1195 O O . ILE A 1 164 ? 12.453 -14.825 -41.572 1.00 95.19 164 ILE A O 1
ATOM 1199 N N . ALA A 1 165 ? 10.783 -16.061 -40.695 1.00 94.31 165 ALA A N 1
ATOM 1200 C CA . ALA A 1 165 ? 10.195 -16.483 -41.965 1.00 94.31 165 ALA A CA 1
ATOM 1201 C C . ALA A 1 165 ? 9.828 -15.298 -42.881 1.00 94.31 165 ALA A C 1
ATOM 1203 O O . ALA A 1 165 ? 10.092 -15.337 -44.078 1.00 94.31 165 ALA A O 1
ATOM 1204 N N . LEU A 1 166 ? 9.268 -14.216 -42.323 1.00 92.81 166 LEU A N 1
ATOM 1205 C CA . LEU A 1 166 ? 8.913 -12.998 -43.069 1.00 92.81 166 LEU A CA 1
ATOM 1206 C C . LEU A 1 166 ? 10.133 -12.262 -43.649 1.00 92.81 166 LEU A C 1
ATOM 1208 O O . LEU A 1 166 ? 10.014 -11.569 -44.655 1.00 92.81 166 LEU A O 1
ATOM 1212 N N . LEU A 1 167 ? 11.278 -12.346 -42.973 1.00 91.81 167 LEU A N 1
ATOM 1213 C CA . LEU A 1 167 ? 12.518 -11.670 -43.362 1.00 91.81 167 LEU A CA 1
ATOM 1214 C C . LEU A 1 167 ? 13.374 -12.502 -44.320 1.00 91.81 167 LEU A C 1
ATOM 1216 O O . LEU A 1 167 ? 14.275 -11.955 -44.951 1.00 91.81 167 LEU A O 1
ATOM 1220 N N . THR A 1 168 ? 13.100 -13.801 -44.416 1.00 90.62 168 THR A N 1
ATOM 1221 C CA . THR A 1 168 ? 13.677 -14.708 -45.416 1.00 90.62 168 THR A CA 1
ATOM 1222 C C . THR A 1 168 ? 12.818 -14.835 -46.677 1.00 90.62 168 THR A C 1
ATOM 1224 O O . THR A 1 168 ? 13.260 -15.486 -47.618 1.00 90.62 168 THR A O 1
ATOM 1227 N N . ALA A 1 169 ? 11.612 -14.251 -46.678 1.00 78.62 169 ALA A N 1
ATOM 1228 C CA . ALA A 1 169 ? 10.653 -14.238 -47.786 1.00 78.62 169 ALA A CA 1
ATOM 1229 C C . ALA A 1 169 ? 10.706 -12.929 -48.587 1.00 78.62 169 ALA A C 1
ATOM 1231 O O . ALA A 1 169 ? 10.757 -13.019 -49.828 1.00 78.62 169 ALA A O 1
#